Protein AF-A0A941UZ31-F1 (afdb_monomer_lite)

Sequence (128 aa):
MNTLFKLFCAAGLSIISVAALADNCDNARNTFDEFYCKDKLYIQADKDLNKAYGDLMKALPSASKKTLKSVQLEWMRGRDSQCIEERDDEIVLFVNCRLRKTVEQTNFLQDRLRECKSTGCQPSRLTD

pLDDT: mean 88.44, std 16.69, range [44.0, 98.88]

Secondary structure (DSSP, 8-state):
--SSSSSSSS--------------TTS--SHHHHHHHHHHHHHHHHHHHHHHHHHHHHHS-HHHHHHHHHHHHHHHHHHHHHHEEEETTEEEE-HHHHHHHHHHHHHHHHHHHHHHHHH---GGGGG-

Structure (mmCIF, N/CA/C/O backbone):
data_AF-A0A941UZ31-F1
#
_entry.id   AF-A0A941UZ31-F1
#
loop_
_atom_site.group_PDB
_atom_site.id
_atom_site.type_symbol
_atom_site.label_atom_id
_atom_site.label_alt_id
_atom_site.label_comp_id
_atom_site.label_asym_id
_atom_site.label_entity_id
_atom_site.label_seq_id
_atom_site.pdbx_PDB_ins_code
_atom_site.Cartn_x
_atom_site.Cartn_y
_atom_site.Cartn_z
_atom_site.occupancy
_atom_site.B_iso_or_equiv
_atom_site.auth_seq_id
_atom_site.auth_comp_id
_atom_site.auth_asym_id
_atom_site.auth_atom_id
_atom_site.pdbx_PDB_model_num
ATOM 1 N N . MET A 1 1 ? -48.303 -30.574 -33.453 1.00 55.47 1 MET A N 1
ATOM 2 C CA . MET A 1 1 ? -47.005 -31.251 -33.678 1.00 55.47 1 MET A CA 1
ATOM 3 C C . MET A 1 1 ? -46.305 -30.506 -34.814 1.00 55.47 1 MET A C 1
ATOM 5 O O . MET A 1 1 ? -46.968 -30.273 -35.810 1.00 55.47 1 MET A O 1
ATOM 9 N N . ASN A 1 2 ? -45.050 -30.067 -34.636 1.00 49.94 2 ASN A N 1
ATOM 10 C CA . ASN A 1 2 ? -44.207 -29.295 -35.588 1.00 49.94 2 ASN A CA 1
ATOM 11 C C . ASN A 1 2 ? -44.134 -27.753 -35.530 1.00 49.94 2 ASN A C 1
ATOM 13 O O . ASN A 1 2 ? -43.689 -27.142 -36.499 1.00 49.94 2 ASN A O 1
ATOM 17 N N . THR A 1 3 ? -44.406 -27.107 -34.395 1.00 49.09 3 THR A N 1
ATOM 18 C CA . THR A 1 3 ? -43.957 -25.703 -34.197 1.00 49.09 3 THR A CA 1
ATOM 19 C C . THR A 1 3 ? -43.200 -25.438 -32.896 1.00 49.09 3 THR A C 1
ATOM 21 O O . THR A 1 3 ? -42.578 -24.391 -32.782 1.00 49.09 3 THR A O 1
ATOM 24 N N . LEU A 1 4 ? -43.128 -26.399 -31.965 1.00 48.59 4 LEU A N 1
ATOM 25 C CA . LEU A 1 4 ? -42.307 -26.269 -30.747 1.00 48.59 4 LEU A CA 1
ATOM 26 C C . LEU A 1 4 ? -40.847 -26.735 -30.906 1.00 48.59 4 LEU A C 1
ATOM 28 O O . LEU A 1 4 ? -40.030 -26.462 -30.038 1.00 48.59 4 LEU A O 1
ATOM 32 N N . PHE A 1 5 ? -40.492 -27.401 -32.010 1.00 49.28 5 PHE A N 1
ATOM 33 C CA . PHE A 1 5 ? -39.145 -27.966 -32.209 1.00 49.28 5 PHE A CA 1
ATOM 34 C C . PHE A 1 5 ? -38.192 -27.061 -33.011 1.00 49.28 5 PHE A C 1
ATOM 36 O O . PHE A 1 5 ? -37.032 -27.402 -33.205 1.00 49.28 5 PHE A O 1
ATOM 43 N N . LYS A 1 6 ? -38.665 -25.905 -33.501 1.00 46.66 6 LYS A N 1
ATOM 44 C CA . LYS A 1 6 ? -37.864 -24.982 -34.335 1.00 46.66 6 LYS A CA 1
ATOM 45 C C . LYS A 1 6 ? -37.350 -23.744 -33.596 1.00 46.66 6 LYS A C 1
ATOM 47 O O . LYS A 1 6 ? -36.594 -22.973 -34.172 1.00 46.66 6 LYS A O 1
ATOM 52 N N . LEU A 1 7 ? -37.701 -23.579 -32.321 1.00 44.00 7 LEU A N 1
ATOM 53 C CA . LEU A 1 7 ? -37.211 -22.493 -31.462 1.00 44.00 7 LEU A CA 1
ATOM 54 C C . LEU A 1 7 ? -36.147 -22.956 -30.451 1.00 44.00 7 LEU A C 1
ATOM 56 O O . LEU A 1 7 ? -35.917 -22.299 -29.445 1.00 44.00 7 LEU A O 1
ATOM 60 N N . PHE A 1 8 ? -35.475 -24.074 -30.735 1.00 49.34 8 PHE A N 1
ATOM 61 C CA . PHE A 1 8 ? -34.397 -24.628 -29.905 1.00 49.34 8 PHE A CA 1
ATOM 62 C C . PHE A 1 8 ? -33.046 -24.729 -30.641 1.00 49.34 8 PHE A C 1
ATOM 64 O O . PHE A 1 8 ? -32.163 -25.462 -30.213 1.00 49.34 8 PHE A O 1
ATOM 71 N N . CYS A 1 9 ? -32.858 -23.981 -31.737 1.00 49.78 9 CYS A N 1
ATOM 72 C CA . CYS A 1 9 ? -31.593 -23.958 -32.496 1.00 49.78 9 CYS A CA 1
ATOM 73 C C . CYS A 1 9 ? -30.931 -22.574 -32.612 1.00 49.78 9 CYS A C 1
ATOM 75 O O . CYS A 1 9 ? -29.922 -22.453 -33.294 1.00 49.78 9 CYS A O 1
ATOM 77 N N . ALA A 1 10 ? -31.444 -21.539 -31.940 1.00 49.44 10 ALA A N 1
ATOM 78 C CA . ALA A 1 10 ? -30.828 -20.204 -31.932 1.00 49.44 10 ALA A CA 1
ATOM 79 C C . ALA A 1 10 ? -30.141 -19.860 -30.594 1.00 49.44 10 ALA A C 1
ATOM 81 O O . ALA A 1 10 ? -29.916 -18.695 -30.287 1.00 49.44 10 ALA A O 1
ATOM 82 N N . ALA A 1 11 ? -29.822 -20.872 -29.783 1.00 56.16 11 ALA A N 1
ATOM 83 C CA . ALA A 1 11 ? -29.079 -20.735 -28.534 1.00 56.16 11 ALA A CA 1
ATOM 84 C C . ALA A 1 11 ? -27.762 -21.510 -28.655 1.00 56.16 11 ALA A C 1
ATOM 86 O O . ALA A 1 11 ? -27.627 -22.622 -28.154 1.00 56.16 11 ALA A O 1
ATOM 87 N N . GLY A 1 12 ? -26.800 -20.965 -29.392 1.00 57.19 12 GLY A N 1
ATOM 88 C CA . GLY A 1 12 ? -25.520 -21.632 -29.591 1.00 57.19 12 GLY A CA 1
ATOM 89 C C . GLY A 1 12 ? -24.480 -20.691 -30.169 1.00 57.19 12 GLY A C 1
ATOM 90 O O . GLY A 1 12 ? -24.662 -20.178 -31.263 1.00 57.19 12 GLY A O 1
ATOM 91 N N . LEU A 1 13 ? -23.384 -20.530 -29.427 1.00 59.19 13 LEU A N 1
ATOM 92 C CA . LEU A 1 13 ? -22.153 -19.815 -29.771 1.00 59.19 13 LEU A CA 1
ATOM 93 C C . LEU A 1 13 ? -22.213 -18.283 -29.740 1.00 59.19 13 LEU A C 1
ATOM 95 O O . LEU A 1 13 ? -22.186 -17.611 -30.764 1.00 59.19 13 LEU A O 1
ATOM 99 N N . SER A 1 14 ? -22.118 -17.726 -28.535 1.00 56.09 14 SER A N 1
ATOM 100 C CA . SER A 1 14 ? -21.226 -16.583 -28.278 1.00 56.09 14 SER A CA 1
ATOM 101 C C . SER A 1 14 ? -20.842 -16.556 -26.801 1.00 56.09 14 SER A C 1
ATOM 103 O O . SER A 1 14 ? -21.095 -15.595 -26.086 1.00 56.09 14 SER A O 1
ATOM 105 N N . ILE A 1 15 ? -20.222 -17.638 -26.323 1.00 58.56 15 ILE A N 1
ATOM 106 C CA . ILE A 1 15 ? -19.303 -17.510 -25.193 1.00 58.56 15 ILE A CA 1
ATOM 107 C C . ILE A 1 15 ? -17.969 -17.179 -25.849 1.00 58.56 15 ILE A C 1
ATOM 109 O O . ILE A 1 15 ? -17.188 -18.070 -26.176 1.00 58.56 15 ILE A O 1
ATOM 113 N N . ILE A 1 16 ? -17.740 -15.896 -26.133 1.00 60.78 16 ILE A N 1
ATOM 114 C CA . ILE A 1 16 ? -16.370 -15.424 -26.313 1.00 60.78 16 ILE A CA 1
ATOM 115 C C . ILE A 1 16 ? -15.764 -15.578 -24.927 1.00 60.78 16 ILE A C 1
ATOM 117 O O . ILE A 1 16 ? -15.912 -14.714 -24.064 1.00 60.78 16 ILE A O 1
ATOM 121 N N . SER A 1 17 ? -15.173 -16.744 -24.684 1.00 57.16 17 SER A N 1
ATOM 122 C CA . SER A 1 17 ? -14.264 -16.937 -23.575 1.00 57.16 17 SER A CA 1
ATOM 123 C C . SER A 1 17 ? -13.147 -15.939 -23.807 1.00 57.16 17 SER A C 1
ATOM 125 O O . SER A 1 17 ? -12.211 -16.202 -24.558 1.00 57.16 17 SER A O 1
ATOM 127 N N . VAL A 1 18 ? -13.257 -14.775 -23.169 1.00 57.03 18 VAL A N 1
ATOM 128 C CA . VAL A 1 18 ? -12.114 -13.920 -22.882 1.00 57.03 18 VAL A CA 1
ATOM 129 C C . VAL A 1 18 ? -11.296 -14.698 -21.857 1.00 57.03 18 VAL A C 1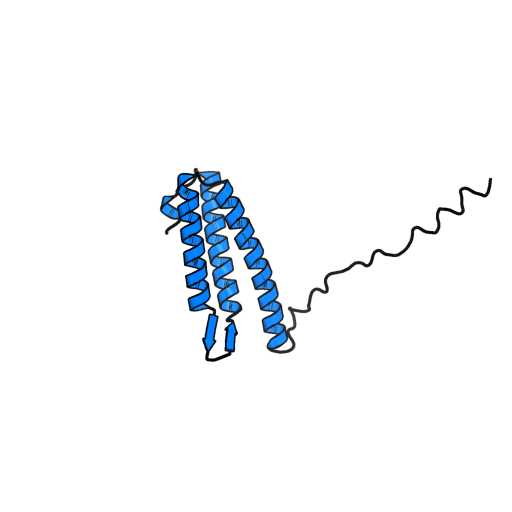
ATOM 131 O O . VAL A 1 18 ? -11.270 -14.381 -20.672 1.00 57.03 18 VAL A O 1
ATOM 134 N N . ALA A 1 19 ? -10.700 -15.809 -22.295 1.00 53.31 19 ALA A N 1
ATOM 135 C CA . ALA A 1 19 ? -9.556 -16.362 -21.620 1.00 53.31 19 ALA A CA 1
ATOM 136 C C . ALA A 1 19 ? -8.573 -15.202 -21.625 1.00 53.31 19 ALA A C 1
ATOM 138 O O . ALA A 1 19 ? -8.099 -14.793 -22.687 1.00 53.31 19 ALA A O 1
ATOM 139 N N . ALA A 1 20 ? -8.399 -14.580 -20.459 1.00 57.16 20 ALA A N 1
ATOM 140 C CA . ALA A 1 20 ? -7.328 -13.636 -20.249 1.00 57.16 20 ALA A CA 1
ATOM 141 C C . ALA A 1 20 ? -6.091 -14.303 -20.845 1.00 57.16 20 ALA A C 1
ATOM 143 O O . ALA A 1 20 ? -5.755 -15.416 -20.434 1.00 57.16 20 ALA A O 1
ATOM 144 N N . LEU A 1 21 ? -5.493 -13.693 -21.874 1.00 54.66 21 LEU A N 1
ATOM 145 C CA . LEU A 1 21 ? -4.173 -14.113 -22.301 1.00 54.66 21 LEU A CA 1
ATOM 146 C C . LEU A 1 21 ? -3.316 -13.957 -21.050 1.00 54.66 21 LEU A C 1
ATOM 148 O O . LEU A 1 21 ? -3.019 -12.840 -20.629 1.00 54.66 21 LEU A O 1
ATOM 152 N N . ALA A 1 22 ? -3.027 -15.073 -20.386 1.00 57.41 22 ALA A N 1
ATOM 153 C CA . ALA A 1 22 ? -1.939 -15.109 -19.444 1.00 57.41 22 ALA A CA 1
ATOM 154 C C . ALA A 1 22 ? -0.719 -14.816 -20.309 1.00 57.41 22 ALA A C 1
ATOM 156 O O . ALA A 1 22 ? -0.348 -15.639 -21.150 1.00 57.41 22 ALA A O 1
ATOM 157 N N . ASP A 1 23 ? -0.181 -13.602 -20.204 1.00 67.44 23 ASP A N 1
ATOM 158 C CA . ASP A 1 23 ? 1.062 -13.298 -20.894 1.00 67.44 23 ASP A CA 1
ATOM 159 C C . ASP A 1 23 ? 2.095 -14.319 -20.439 1.00 67.44 23 ASP A C 1
ATOM 161 O O . ASP A 1 23 ? 2.107 -14.728 -19.273 1.00 67.44 23 ASP A O 1
ATOM 165 N N . ASN A 1 24 ? 2.957 -14.744 -21.358 1.00 74.25 24 ASN A N 1
ATOM 166 C CA . ASN A 1 24 ? 4.042 -15.662 -21.044 1.00 74.25 24 ASN A CA 1
ATOM 167 C C . ASN A 1 24 ? 5.146 -14.925 -20.262 1.00 74.25 24 ASN A C 1
ATOM 169 O O . ASN A 1 24 ? 6.280 -14.811 -20.719 1.00 74.25 24 ASN A O 1
ATOM 173 N N . CYS A 1 25 ? 4.802 -14.406 -19.083 1.00 86.69 25 CYS A N 1
ATOM 174 C CA . CYS A 1 25 ? 5.710 -13.731 -18.161 1.00 86.69 25 CYS A CA 1
ATOM 175 C C . CYS A 1 25 ? 6.771 -14.665 -17.576 1.00 86.69 25 CYS A C 1
ATOM 177 O O . CYS A 1 25 ? 7.718 -14.195 -16.955 1.00 86.69 25 CYS A O 1
ATOM 179 N N . ASP A 1 26 ? 6.624 -15.969 -17.804 1.00 85.56 26 ASP A N 1
ATOM 180 C CA . ASP A 1 26 ? 7.632 -16.982 -17.510 1.00 85.56 26 ASP A CA 1
ATOM 181 C C . ASP A 1 26 ? 8.824 -16.904 -18.487 1.00 85.56 26 ASP A C 1
ATOM 183 O O . ASP A 1 26 ? 9.934 -17.302 -18.155 1.00 85.56 26 ASP A O 1
ATOM 187 N N . ASN A 1 27 ? 8.623 -16.339 -19.687 1.00 85.50 27 ASN A N 1
ATOM 188 C CA . ASN A 1 27 ? 9.650 -16.216 -20.725 1.00 85.50 27 ASN A CA 1
ATOM 189 C C . ASN A 1 27 ? 9.638 -14.813 -21.360 1.00 85.50 27 ASN A C 1
ATOM 191 O O . ASN A 1 27 ? 9.274 -14.647 -22.529 1.00 85.50 27 ASN A O 1
ATOM 195 N N . ALA A 1 28 ? 10.038 -13.794 -20.594 1.00 87.12 28 ALA A N 1
ATOM 196 C CA . ALA A 1 28 ? 10.193 -12.433 -21.113 1.00 87.12 28 ALA A CA 1
ATOM 197 C C . ALA A 1 28 ? 11.237 -12.392 -22.247 1.00 87.12 28 ALA A C 1
ATOM 199 O O . ALA A 1 28 ? 12.353 -12.888 -22.093 1.00 87.12 28 ALA A O 1
ATOM 200 N N . ARG A 1 29 ? 10.891 -11.801 -23.399 1.00 89.12 29 ARG A N 1
ATOM 201 C CA . ARG A 1 29 ? 11.758 -11.818 -24.596 1.00 89.12 29 ARG A CA 1
ATOM 202 C C . ARG A 1 29 ? 12.737 -10.649 -24.634 1.00 89.12 29 ARG A C 1
ATOM 204 O O . ARG A 1 29 ? 13.708 -10.684 -25.385 1.00 89.12 29 ARG A O 1
ATOM 211 N N . ASN A 1 30 ? 12.447 -9.592 -23.883 1.00 90.56 30 ASN A N 1
ATOM 212 C CA . ASN A 1 30 ? 13.226 -8.362 -23.805 1.00 90.56 30 ASN A CA 1
ATOM 213 C C . ASN A 1 30 ? 12.894 -7.607 -22.500 1.00 90.56 30 ASN A C 1
ATOM 215 O O . ASN A 1 30 ? 12.055 -8.036 -21.705 1.00 90.56 30 ASN A O 1
ATOM 219 N N . THR A 1 31 ? 13.541 -6.460 -22.300 1.00 89.75 31 THR A N 1
ATOM 220 C CA . THR A 1 31 ? 13.359 -5.608 -21.116 1.00 89.75 31 THR A CA 1
ATOM 221 C C . THR A 1 31 ? 11.962 -4.992 -21.009 1.00 89.75 31 THR A C 1
ATOM 223 O O . THR A 1 31 ? 11.491 -4.751 -19.899 1.00 89.75 31 THR A O 1
ATOM 226 N N . PHE A 1 32 ? 11.277 -4.757 -22.132 1.00 91.38 32 PHE A N 1
ATOM 227 C CA . PHE A 1 32 ? 9.905 -4.251 -22.133 1.00 91.38 32 PHE A CA 1
ATOM 228 C C . PHE A 1 32 ? 8.920 -5.310 -21.625 1.00 91.38 32 PHE A C 1
ATOM 230 O O . PHE A 1 32 ? 8.111 -5.007 -20.752 1.00 91.38 32 PHE A O 1
ATOM 237 N N . ASP A 1 33 ? 9.028 -6.553 -22.101 1.00 91.69 33 ASP A N 1
ATOM 238 C CA . ASP A 1 33 ? 8.207 -7.674 -21.628 1.00 91.69 33 ASP A CA 1
ATOM 239 C C . ASP A 1 33 ? 8.422 -7.906 -20.125 1.00 91.69 33 ASP A C 1
ATOM 241 O O . ASP A 1 33 ? 7.465 -8.088 -19.371 1.00 91.69 33 ASP A O 1
ATOM 245 N N . GLU A 1 34 ? 9.676 -7.839 -19.666 1.00 90.62 34 GLU A N 1
ATOM 246 C CA . GLU A 1 34 ? 10.011 -7.958 -18.246 1.00 90.62 34 GLU A CA 1
ATOM 247 C C . GLU A 1 34 ? 9.353 -6.846 -17.414 1.00 90.62 34 GLU A C 1
ATOM 249 O O . GLU A 1 34 ? 8.732 -7.123 -16.382 1.00 90.62 34 GLU A O 1
ATOM 254 N N . PHE A 1 35 ? 9.457 -5.590 -17.864 1.00 92.62 35 PHE A N 1
ATOM 255 C CA . PHE A 1 35 ? 8.807 -4.455 -17.211 1.00 92.62 35 PHE A CA 1
ATOM 256 C C . PHE A 1 35 ? 7.284 -4.626 -17.172 1.00 92.62 35 PHE A C 1
ATOM 258 O O . PHE A 1 35 ? 6.685 -4.497 -16.106 1.00 92.62 35 PHE A O 1
ATOM 265 N N . TYR A 1 36 ? 6.667 -4.968 -18.304 1.00 92.19 36 TYR A N 1
ATOM 266 C CA . TYR A 1 36 ? 5.224 -5.157 -18.437 1.00 92.19 36 TYR A CA 1
ATOM 267 C C . TYR A 1 36 ? 4.694 -6.229 -17.477 1.00 92.19 36 TYR A C 1
ATOM 269 O O . TYR A 1 36 ? 3.720 -6.011 -16.754 1.00 92.19 36 TYR A O 1
ATOM 277 N N . CYS A 1 37 ? 5.378 -7.370 -17.407 1.00 93.38 37 CYS A N 1
ATOM 278 C CA . CYS A 1 37 ? 5.029 -8.457 -16.500 1.00 93.38 37 CYS A CA 1
ATOM 279 C C . CYS A 1 37 ? 5.161 -8.063 -15.024 1.00 93.38 37 CYS A C 1
ATOM 281 O O . CYS A 1 37 ? 4.284 -8.371 -14.211 1.00 93.38 37 CYS A O 1
ATOM 283 N N . LYS A 1 38 ? 6.222 -7.334 -14.667 1.00 93.88 38 LYS A N 1
ATOM 284 C CA . LYS A 1 38 ? 6.405 -6.820 -13.304 1.00 93.88 38 LYS A CA 1
ATOM 285 C C . LYS A 1 38 ? 5.363 -5.772 -12.936 1.00 93.88 38 LYS A C 1
ATOM 287 O O . LYS A 1 38 ? 4.899 -5.764 -11.797 1.00 93.88 38 LYS A O 1
ATOM 292 N N . ASP A 1 39 ? 4.968 -4.920 -13.877 1.00 95.00 39 ASP A N 1
ATOM 293 C CA . ASP A 1 39 ? 3.943 -3.906 -13.639 1.00 95.00 39 ASP A CA 1
ATOM 294 C C . ASP A 1 39 ? 2.567 -4.547 -13.418 1.00 95.00 39 ASP A C 1
ATOM 296 O O . ASP A 1 39 ? 1.860 -4.176 -12.484 1.00 95.00 39 ASP A O 1
ATOM 300 N N . LYS A 1 40 ? 2.228 -5.618 -14.152 1.00 94.50 40 LYS A N 1
ATOM 301 C CA . LYS A 1 40 ? 1.027 -6.423 -13.861 1.00 94.50 40 LYS A CA 1
ATOM 302 C C . LYS A 1 40 ? 1.029 -7.008 -12.455 1.00 94.50 40 LYS A C 1
ATOM 304 O O . LYS A 1 40 ? 0.008 -6.950 -11.765 1.00 94.50 40 LYS A O 1
ATOM 309 N N . LEU A 1 41 ? 2.163 -7.556 -12.022 1.00 95.50 41 LEU A N 1
ATOM 310 C CA . LEU A 1 41 ? 2.297 -8.082 -10.667 1.00 95.50 41 LEU A CA 1
ATOM 311 C C . LEU A 1 41 ? 2.159 -6.967 -9.619 1.00 95.50 41 LEU A C 1
ATOM 313 O O . LEU A 1 41 ? 1.467 -7.149 -8.620 1.00 95.50 41 LEU A O 1
ATOM 317 N N . TYR A 1 42 ? 2.746 -5.795 -9.870 1.00 97.50 42 TYR A N 1
ATOM 318 C CA . TYR A 1 42 ? 2.569 -4.609 -9.032 1.00 97.50 42 TYR A CA 1
ATOM 319 C C . TYR A 1 42 ? 1.100 -4.167 -8.947 1.00 97.50 42 TYR A C 1
ATOM 321 O O . TYR A 1 42 ? 0.610 -3.934 -7.844 1.00 97.50 42 TYR A O 1
ATOM 329 N N . ILE A 1 43 ? 0.370 -4.120 -10.065 1.00 97.38 43 I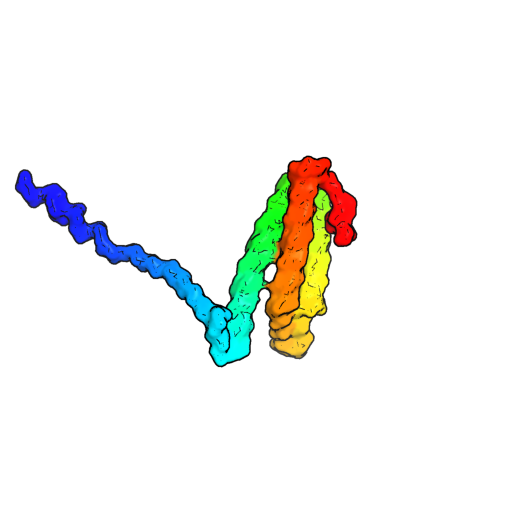LE A N 1
ATOM 330 C CA . ILE A 1 43 ? -1.063 -3.781 -10.089 1.00 97.38 43 ILE A CA 1
ATOM 331 C C . ILE A 1 43 ? -1.872 -4.758 -9.229 1.00 97.38 43 ILE A C 1
ATOM 333 O O . ILE A 1 43 ? -2.800 -4.350 -8.529 1.00 97.38 43 ILE A O 1
ATOM 337 N N . GLN A 1 44 ? -1.543 -6.052 -9.265 1.00 97.94 44 GLN A N 1
ATOM 338 C CA . GLN A 1 44 ? -2.204 -7.026 -8.400 1.00 97.94 44 GLN A CA 1
ATOM 339 C C . GLN A 1 44 ? -1.847 -6.809 -6.923 1.00 97.94 44 GLN A C 1
ATOM 341 O O . GLN A 1 44 ? -2.748 -6.788 -6.086 1.00 97.94 44 GLN A O 1
ATOM 346 N N . ALA A 1 45 ? -0.576 -6.555 -6.605 1.00 98.56 45 ALA A N 1
ATOM 347 C CA . ALA A 1 45 ? -0.152 -6.239 -5.243 1.00 98.56 45 ALA A CA 1
ATOM 348 C C . ALA A 1 45 ? -0.832 -4.968 -4.696 1.00 98.56 45 ALA A C 1
ATOM 350 O O . ALA A 1 45 ? -1.201 -4.924 -3.525 1.00 98.56 45 ALA A O 1
ATOM 351 N N . ASP A 1 46 ? -1.057 -3.949 -5.530 1.00 98.62 46 ASP A N 1
ATOM 352 C CA . ASP A 1 46 ? -1.760 -2.723 -5.132 1.00 98.62 46 ASP A CA 1
ATOM 353 C C . ASP A 1 46 ? -3.249 -2.977 -4.833 1.00 98.62 46 ASP A C 1
ATOM 355 O O . ASP A 1 46 ? -3.811 -2.427 -3.881 1.00 98.62 46 ASP A O 1
ATOM 359 N N . LYS A 1 47 ? -3.901 -3.884 -5.573 1.00 98.81 47 LYS A N 1
ATOM 360 C CA . LYS A 1 47 ? -5.259 -4.343 -5.230 1.00 98.81 47 LYS A CA 1
ATOM 361 C C . LYS A 1 47 ? -5.287 -5.040 -3.871 1.00 98.81 47 LYS A C 1
ATOM 363 O O . LYS A 1 47 ? -6.182 -4.768 -3.066 1.00 98.81 47 LYS A O 1
ATOM 368 N N . ASP A 1 48 ? -4.316 -5.909 -3.609 1.00 98.81 48 ASP A N 1
ATOM 369 C CA . ASP A 1 48 ? -4.217 -6.649 -2.349 1.00 98.81 48 ASP A CA 1
ATOM 370 C C . ASP A 1 48 ? -3.963 -5.700 -1.166 1.00 98.81 48 ASP A C 1
ATOM 372 O O . ASP A 1 48 ? -4.620 -5.816 -0.124 1.00 98.81 48 ASP A O 1
ATOM 376 N N . LEU A 1 49 ? -3.098 -4.699 -1.360 1.00 98.88 49 LEU A N 1
ATOM 377 C CA . LEU A 1 49 ? -2.853 -3.611 -0.415 1.00 98.88 49 LEU A CA 1
ATOM 378 C C . LEU A 1 49 ? -4.147 -2.865 -0.069 1.00 98.88 49 LEU A C 1
ATOM 380 O O . LEU A 1 49 ? -4.505 -2.740 1.104 1.00 98.88 49 LEU A O 1
ATOM 384 N N . ASN A 1 50 ? -4.865 -2.379 -1.084 1.00 98.81 50 ASN A N 1
ATOM 385 C CA . ASN A 1 50 ? -6.095 -1.609 -0.898 1.00 98.81 50 ASN A CA 1
ATOM 386 C C . ASN A 1 50 ? -7.182 -2.433 -0.198 1.00 98.81 50 ASN A C 1
ATOM 388 O O . ASN A 1 50 ? -7.914 -1.920 0.657 1.00 98.81 50 ASN A O 1
ATOM 392 N N . LYS A 1 51 ? -7.259 -3.733 -0.505 1.00 98.88 51 LYS A N 1
ATOM 393 C CA . LYS A 1 51 ? -8.141 -4.659 0.202 1.00 98.88 51 LYS A CA 1
ATOM 394 C C . LYS A 1 51 ? -7.759 -4.769 1.681 1.00 98.88 51 LYS A C 1
ATOM 396 O O . LYS A 1 51 ? -8.630 -4.618 2.540 1.00 98.88 51 LYS A O 1
ATOM 401 N N . ALA A 1 52 ? -6.482 -5.002 1.988 1.00 98.88 52 ALA A N 1
ATOM 402 C CA . ALA A 1 52 ? -5.997 -5.107 3.364 1.00 98.88 52 ALA A CA 1
ATOM 403 C C . ALA A 1 52 ? -6.238 -3.809 4.156 1.00 98.88 52 ALA A C 1
ATOM 405 O O . ALA A 1 52 ? -6.711 -3.860 5.294 1.00 98.88 52 ALA A O 1
ATOM 406 N N . TYR A 1 53 ? -6.004 -2.649 3.535 1.00 98.88 53 TYR A N 1
ATOM 407 C CA . TYR A 1 53 ? -6.302 -1.338 4.114 1.00 98.88 53 TYR A CA 1
ATOM 408 C C . TYR A 1 53 ? -7.788 -1.197 4.455 1.00 98.88 53 TYR A C 1
ATOM 410 O O . TYR A 1 53 ? -8.134 -0.831 5.580 1.00 98.88 53 TYR A O 1
ATOM 418 N N . GLY A 1 54 ? -8.674 -1.523 3.510 1.00 98.81 54 GLY A N 1
ATOM 419 C CA . GLY A 1 54 ? -10.119 -1.454 3.715 1.00 98.81 54 GLY A CA 1
ATOM 420 C C . GLY A 1 54 ? -10.604 -2.377 4.834 1.00 98.81 54 GLY A C 1
ATOM 421 O O . GLY A 1 54 ? -11.450 -1.983 5.639 1.00 98.81 54 GLY A O 1
ATOM 422 N N . ASP A 1 55 ? -10.052 -3.586 4.920 1.00 98.81 55 ASP A N 1
ATOM 423 C CA . ASP A 1 55 ? -10.396 -4.545 5.969 1.00 98.81 55 ASP A CA 1
ATOM 424 C C . ASP A 1 55 ? -9.912 -4.077 7.352 1.00 98.81 55 ASP A C 1
ATOM 426 O O . ASP A 1 55 ? -10.672 -4.138 8.323 1.00 98.81 55 ASP A O 1
ATOM 430 N N . LEU A 1 56 ? -8.699 -3.522 7.449 1.00 98.75 56 LEU A N 1
ATOM 431 C CA . LEU A 1 56 ? -8.190 -2.942 8.694 1.00 98.75 56 LEU A CA 1
ATOM 432 C C . LEU A 1 56 ? -8.977 -1.691 9.114 1.00 98.75 56 LEU A C 1
ATOM 434 O O . LEU A 1 56 ? -9.347 -1.558 10.279 1.00 98.75 56 LEU A O 1
ATOM 438 N N . MET A 1 57 ? -9.326 -0.809 8.174 1.00 98.50 57 MET A N 1
ATOM 439 C CA . MET A 1 57 ? -10.168 0.368 8.433 1.00 98.50 57 MET A CA 1
ATOM 440 C C . MET A 1 57 ? -11.550 0.009 8.990 1.00 98.50 57 MET A C 1
ATOM 442 O O . MET A 1 57 ? -12.133 0.788 9.752 1.00 98.50 57 MET A O 1
ATOM 446 N N . LYS A 1 58 ? -12.102 -1.150 8.614 1.00 98.31 58 LYS A N 1
ATOM 447 C CA . LYS A 1 58 ? -13.364 -1.660 9.170 1.00 98.31 58 LYS A CA 1
ATOM 448 C C . LYS A 1 58 ? -13.181 -2.204 10.587 1.00 98.31 58 LYS A C 1
ATOM 450 O O . LYS A 1 58 ? -14.055 -1.972 11.414 1.00 98.31 58 LYS A O 1
ATOM 455 N N . ALA A 1 59 ? -12.066 -2.883 10.857 1.00 97.88 59 ALA A N 1
ATOM 456 C CA . ALA A 1 59 ? -11.774 -3.483 12.158 1.00 97.88 59 ALA A CA 1
ATOM 457 C C . ALA A 1 59 ? -11.362 -2.459 13.233 1.00 97.88 59 ALA A C 1
ATOM 459 O O . ALA A 1 59 ? -11.666 -2.648 14.408 1.00 97.88 59 ALA A O 1
ATOM 460 N N . LEU A 1 60 ? -10.677 -1.378 12.847 1.00 98.12 60 LEU A N 1
ATOM 461 C CA . LEU A 1 60 ? -10.153 -0.394 13.793 1.00 98.12 60 LEU A CA 1
ATOM 462 C C . LEU A 1 60 ? -11.254 0.408 14.516 1.00 98.12 60 LEU A C 1
ATOM 464 O O . LEU A 1 60 ? -12.239 0.818 13.887 1.00 98.12 60 LEU A O 1
ATOM 468 N N . PRO A 1 61 ? -11.036 0.770 15.796 1.00 95.50 61 PRO A N 1
ATOM 469 C CA . PRO A 1 61 ? -11.839 1.776 16.484 1.00 95.50 61 PRO A CA 1
ATOM 470 C C . PRO A 1 61 ? -11.807 3.124 15.751 1.00 95.50 61 PRO A C 1
ATOM 472 O O . PRO A 1 61 ? -10.784 3.509 15.179 1.00 95.50 61 PRO A O 1
ATOM 475 N N . SER A 1 62 ? -12.903 3.888 15.812 1.00 93.81 62 SER A N 1
ATOM 476 C CA . SER A 1 62 ? -13.048 5.166 15.090 1.00 93.81 62 SER A CA 1
ATOM 477 C C . SER A 1 62 ? -11.909 6.158 15.349 1.00 93.81 62 SER A C 1
ATOM 479 O O . SER A 1 62 ? -11.451 6.809 14.411 1.00 93.81 62 SER A O 1
ATOM 481 N N . ALA A 1 63 ? -11.405 6.230 16.586 1.00 91.69 63 ALA A N 1
ATOM 482 C CA . ALA A 1 63 ? -10.303 7.119 16.958 1.00 91.69 63 ALA A CA 1
ATOM 483 C C . ALA A 1 63 ? -8.991 6.813 16.203 1.00 91.69 63 ALA A C 1
ATOM 485 O O . ALA A 1 63 ? -8.210 7.720 15.930 1.00 91.69 63 ALA A O 1
ATOM 486 N N . SER A 1 64 ? -8.763 5.555 15.813 1.00 96.31 64 SER A N 1
ATOM 487 C CA . SER A 1 64 ? -7.506 5.087 15.210 1.00 96.31 64 SER A CA 1
ATOM 488 C C . SER A 1 64 ? -7.512 5.112 13.679 1.00 96.31 64 SER A C 1
ATOM 490 O O . SER A 1 64 ? -6.455 5.039 13.053 1.00 96.31 64 SER A O 1
ATOM 492 N N . LYS A 1 65 ? -8.683 5.264 13.047 1.00 98.19 65 LYS A N 1
ATOM 493 C CA . LYS A 1 65 ? -8.812 5.309 11.577 1.00 98.19 65 LYS A CA 1
ATOM 494 C C . LYS A 1 65 ? -8.077 6.502 10.965 1.00 98.19 65 LYS A C 1
ATOM 496 O O . LYS A 1 65 ? -7.478 6.380 9.897 1.00 98.19 65 LYS A O 1
ATOM 501 N N . LYS A 1 66 ? -8.083 7.651 11.654 1.00 97.69 66 LYS A N 1
ATOM 502 C CA . LYS A 1 66 ? -7.333 8.844 11.228 1.00 97.69 66 LYS A CA 1
ATOM 503 C C . LYS A 1 66 ? -5.824 8.583 11.243 1.00 97.69 66 LYS A C 1
ATOM 505 O O . LYS A 1 66 ? -5.145 8.969 10.296 1.00 97.69 66 LYS A O 1
ATOM 510 N N . THR A 1 67 ? -5.328 7.884 12.266 1.00 97.88 67 THR A N 1
ATOM 511 C CA . THR A 1 67 ? -3.920 7.478 12.367 1.00 97.88 67 THR A CA 1
ATOM 512 C C . THR A 1 67 ? -3.535 6.558 11.216 1.00 97.88 67 THR A C 1
ATOM 514 O O . THR A 1 67 ? -2.596 6.875 10.495 1.00 97.88 67 THR A O 1
ATOM 517 N N . LEU A 1 68 ? -4.307 5.493 10.958 1.00 98.56 68 LEU A N 1
ATOM 518 C CA . LEU A 1 68 ? -4.018 4.584 9.844 1.00 98.56 68 LEU A CA 1
ATOM 519 C C . LEU A 1 68 ? -4.005 5.317 8.494 1.00 98.56 68 LEU A C 1
ATOM 521 O O . LEU A 1 68 ? -3.118 5.085 7.677 1.00 98.56 68 LEU A O 1
ATOM 525 N N . LYS A 1 69 ? -4.955 6.231 8.258 1.00 98.50 69 LYS A N 1
ATOM 526 C CA . LYS A 1 69 ? -4.957 7.057 7.042 1.00 98.50 69 LYS A CA 1
ATOM 527 C C . LYS A 1 69 ? -3.679 7.893 6.920 1.00 98.50 69 LYS A C 1
ATOM 529 O O . LYS A 1 69 ? -3.106 7.950 5.839 1.00 98.50 69 LYS A O 1
ATOM 534 N N . SER A 1 70 ? -3.235 8.527 8.005 1.00 98.19 70 SER A N 1
ATOM 535 C CA . SER A 1 70 ? -1.996 9.313 8.009 1.00 98.19 70 SER A CA 1
ATOM 536 C C . SER A 1 70 ? -0.774 8.448 7.700 1.00 98.19 70 SER A C 1
ATOM 538 O O . SER A 1 70 ? 0.047 8.836 6.877 1.00 98.19 70 SER 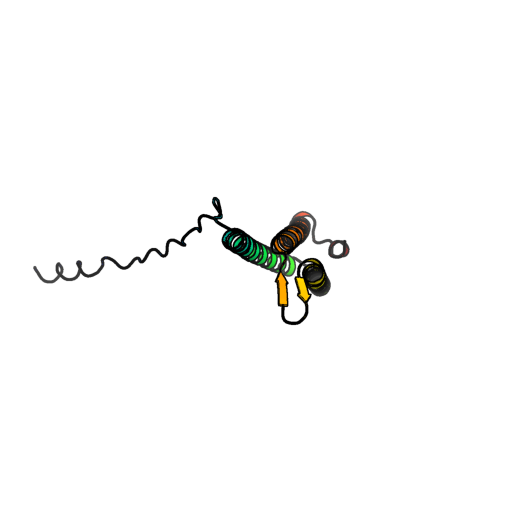A O 1
ATOM 540 N N . VAL A 1 71 ? -0.696 7.262 8.309 1.00 98.00 71 VAL A N 1
ATOM 541 C CA . VAL A 1 71 ? 0.380 6.286 8.082 1.00 98.00 71 VAL A CA 1
ATOM 542 C C . VAL A 1 71 ? 0.418 5.844 6.621 1.00 98.00 71 VAL A C 1
ATOM 544 O O . VAL A 1 71 ? 1.485 5.827 6.023 1.00 98.00 71 VAL A O 1
ATOM 547 N N . GLN A 1 72 ? -0.734 5.540 6.009 1.00 98.62 72 GLN A N 1
ATOM 548 C CA . GLN A 1 72 ? -0.771 5.155 4.593 1.00 98.62 72 GLN A CA 1
ATOM 549 C C . GLN A 1 72 ? -0.354 6.287 3.655 1.00 98.62 72 GLN A C 1
ATOM 551 O O . GLN A 1 72 ? 0.386 6.042 2.710 1.00 98.62 72 GLN A O 1
ATOM 556 N N . LEU A 1 73 ? -0.792 7.524 3.913 1.00 98.69 73 LEU A N 1
ATOM 557 C CA . LEU A 1 73 ? -0.371 8.672 3.104 1.00 98.69 73 LEU A CA 1
ATOM 558 C C . LEU A 1 73 ? 1.139 8.899 3.191 1.00 98.69 73 LEU A C 1
ATOM 560 O O . LEU A 1 73 ? 1.769 9.203 2.183 1.00 98.69 73 LEU A O 1
ATOM 564 N N . GLU A 1 74 ? 1.715 8.735 4.379 1.00 98.50 74 GLU A N 1
ATOM 565 C CA . GLU A 1 74 ? 3.158 8.863 4.563 1.00 98.50 74 GLU A CA 1
ATOM 566 C C . GLU A 1 74 ? 3.925 7.729 3.885 1.00 98.50 74 GLU A C 1
ATOM 568 O O . GLU A 1 74 ? 4.900 7.977 3.178 1.00 98.50 74 GLU A O 1
ATOM 573 N N . TRP A 1 75 ? 3.429 6.496 3.997 1.00 98.62 75 TRP A N 1
ATOM 574 C CA . TRP A 1 75 ? 3.975 5.369 3.253 1.00 98.62 75 TRP A CA 1
ATOM 575 C C . TRP A 1 75 ? 3.951 5.612 1.735 1.00 98.62 75 TRP A C 1
ATOM 577 O O . TRP A 1 75 ? 4.957 5.358 1.078 1.00 98.62 75 TRP A O 1
ATOM 587 N N . MET A 1 76 ? 2.853 6.140 1.173 1.00 98.69 76 MET A N 1
ATOM 588 C CA . MET A 1 76 ? 2.765 6.448 -0.263 1.00 98.69 76 MET A CA 1
ATOM 589 C C . MET A 1 76 ? 3.845 7.448 -0.684 1.00 98.69 76 MET A C 1
ATOM 591 O O . MET A 1 76 ? 4.561 7.190 -1.647 1.00 98.69 76 MET A O 1
ATOM 595 N N . ARG A 1 77 ? 4.026 8.540 0.075 1.00 98.56 77 ARG A N 1
ATOM 596 C CA . ARG A 1 77 ? 5.097 9.519 -0.186 1.00 98.56 77 ARG A CA 1
ATOM 597 C C . AR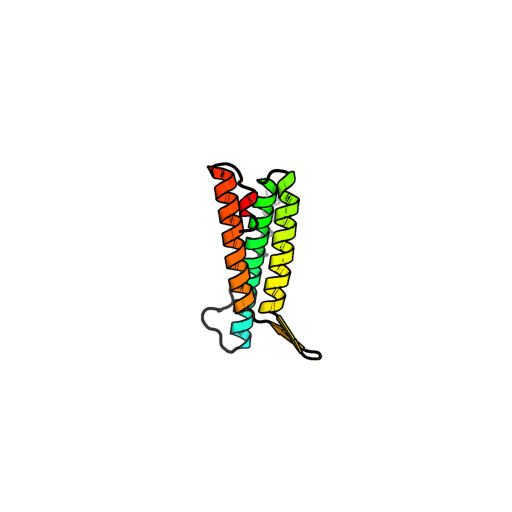G A 1 77 ? 6.479 8.883 -0.111 1.00 98.56 77 ARG A C 1
ATOM 599 O O . ARG A 1 77 ? 7.310 9.138 -0.974 1.00 98.56 77 ARG A O 1
ATOM 606 N N . GLY A 1 78 ? 6.716 8.046 0.899 1.00 98.44 78 GLY A N 1
ATOM 607 C CA . GLY A 1 78 ? 7.982 7.338 1.071 1.00 98.44 78 GLY A CA 1
ATOM 608 C C . GLY A 1 78 ? 8.255 6.318 -0.036 1.00 98.44 78 GLY A C 1
ATOM 609 O O . GLY A 1 78 ? 9.397 6.160 -0.456 1.00 98.44 78 GLY A O 1
ATOM 610 N N . ARG A 1 79 ? 7.224 5.628 -0.534 1.00 98.44 79 ARG A N 1
ATOM 611 C CA . ARG A 1 79 ? 7.329 4.743 -1.699 1.00 98.44 79 ARG A CA 1
ATOM 612 C C . ARG A 1 79 ? 7.684 5.548 -2.942 1.00 98.44 79 ARG A C 1
ATOM 614 O O . ARG A 1 79 ? 8.599 5.160 -3.658 1.00 98.44 79 ARG A O 1
ATOM 621 N N . ASP A 1 80 ? 6.965 6.635 -3.194 1.00 98.19 80 ASP A N 1
ATOM 622 C CA . ASP A 1 80 ? 7.129 7.420 -4.415 1.00 98.19 80 ASP A CA 1
ATOM 623 C C . ASP A 1 80 ? 8.507 8.095 -4.441 1.00 98.19 80 ASP A C 1
ATOM 625 O O . ASP A 1 80 ? 9.212 7.965 -5.434 1.00 98.19 80 ASP A O 1
ATOM 629 N N . SER A 1 81 ? 8.977 8.650 -3.319 1.00 98.06 81 SER A N 1
ATOM 630 C CA . SER A 1 81 ? 10.324 9.238 -3.224 1.00 98.06 81 SER A CA 1
ATOM 631 C C . SER A 1 81 ? 11.475 8.234 -3.372 1.00 98.06 81 SER A C 1
ATOM 633 O O . SER A 1 81 ? 12.594 8.630 -3.681 1.00 98.06 81 SER A O 1
ATOM 635 N N . GLN A 1 82 ? 11.228 6.943 -3.128 1.00 98.25 82 GLN A N 1
ATOM 636 C CA . GLN A 1 82 ? 12.238 5.881 -3.240 1.00 98.25 82 GLN A CA 1
ATOM 637 C C . GLN A 1 82 ? 12.179 5.124 -4.567 1.00 98.25 82 GLN A C 1
ATOM 639 O O . GLN A 1 82 ? 13.149 4.464 -4.934 1.00 98.25 82 GLN A O 1
ATOM 644 N N . CYS A 1 83 ? 11.028 5.130 -5.241 1.00 98.31 83 CYS A N 1
ATOM 645 C CA . CYS A 1 83 ? 10.760 4.255 -6.379 1.00 98.31 83 CYS A CA 1
ATOM 646 C C . CYS A 1 83 ? 10.380 5.006 -7.664 1.00 98.31 83 CYS A C 1
ATOM 648 O O . CYS A 1 83 ? 10.118 4.349 -8.677 1.00 98.31 83 CYS A O 1
ATOM 650 N N . ILE A 1 84 ? 10.330 6.337 -7.629 1.00 97.44 84 ILE A N 1
ATOM 651 C CA . ILE A 1 84 ? 10.076 7.201 -8.779 1.00 97.44 84 ILE A CA 1
ATOM 652 C C . ILE A 1 84 ? 11.176 8.257 -8.818 1.00 97.44 84 ILE A C 1
ATOM 654 O O . ILE A 1 84 ? 11.476 8.887 -7.807 1.00 97.44 84 ILE A O 1
ATOM 658 N N . GLU A 1 85 ? 11.768 8.447 -9.990 1.00 97.44 85 GLU A N 1
ATOM 659 C CA . GLU A 1 85 ? 12.663 9.566 -10.265 1.00 97.44 85 GLU A CA 1
ATOM 660 C C . GLU A 1 85 ? 12.070 10.420 -11.381 1.00 97.44 85 GLU A C 1
ATOM 662 O O . GLU A 1 85 ? 11.673 9.901 -12.423 1.00 97.44 85 GLU A O 1
ATOM 667 N N . GLU A 1 86 ? 12.036 11.729 -11.167 1.00 95.88 86 GLU A N 1
ATOM 668 C CA . GLU A 1 86 ? 11.667 12.716 -12.180 1.00 95.88 86 GLU A CA 1
ATOM 669 C C . GLU A 1 86 ? 12.956 13.375 -12.686 1.00 95.88 86 GLU A C 1
ATOM 671 O O . GLU A 1 86 ? 13.784 13.822 -11.884 1.00 95.88 86 GLU A O 1
ATOM 676 N N . ARG A 1 87 ? 13.169 13.383 -14.005 1.00 94.12 87 ARG A N 1
ATOM 677 C CA . ARG A 1 87 ? 14.357 13.960 -14.652 1.00 94.12 87 ARG A CA 1
ATOM 678 C C . ARG A 1 87 ? 13.921 14.735 -15.888 1.00 94.12 87 ARG A C 1
ATOM 680 O O . ARG A 1 87 ? 13.517 14.122 -16.868 1.00 94.12 87 ARG A O 1
ATOM 687 N N . ASP A 1 88 ? 14.021 16.060 -15.843 1.00 92.19 88 ASP A N 1
ATOM 688 C CA . ASP A 1 88 ? 13.522 16.942 -16.903 1.00 92.19 88 ASP A CA 1
ATOM 689 C C . ASP A 1 88 ? 12.061 16.594 -17.277 1.00 92.19 88 ASP A C 1
ATOM 691 O O . ASP A 1 88 ? 11.179 16.708 -16.426 1.00 92.19 88 ASP A O 1
ATOM 695 N N . ASP A 1 89 ? 11.815 16.122 -18.505 1.00 93.94 89 ASP A N 1
ATOM 696 C CA . ASP A 1 89 ? 10.496 15.708 -19.012 1.00 93.94 89 ASP A CA 1
ATOM 697 C C . ASP A 1 89 ? 10.240 14.182 -18.902 1.00 93.94 89 ASP A C 1
ATOM 699 O O . ASP A 1 89 ? 9.273 13.660 -19.464 1.00 93.94 89 ASP A O 1
ATOM 703 N N . GLU A 1 90 ? 11.099 13.438 -18.196 1.00 94.38 90 GLU A N 1
ATOM 704 C CA . GLU A 1 90 ? 11.018 11.982 -18.033 1.00 94.38 90 GLU A CA 1
ATOM 705 C C . GLU A 1 90 ? 10.628 11.560 -16.606 1.00 94.38 90 GLU A C 1
ATOM 707 O O . GLU A 1 90 ? 11.057 12.142 -15.607 1.00 94.38 90 GLU A O 1
ATOM 712 N N . ILE A 1 91 ? 9.860 10.467 -16.509 1.00 94.38 91 ILE A N 1
ATOM 713 C CA . ILE A 1 91 ? 9.558 9.772 -15.250 1.00 94.38 91 ILE A CA 1
ATOM 714 C C . ILE A 1 91 ? 10.137 8.361 -15.323 1.00 94.38 91 ILE A C 1
ATOM 716 O O . ILE A 1 91 ? 9.701 7.531 -16.125 1.00 94.38 91 ILE A O 1
ATOM 720 N N . VAL A 1 92 ? 11.084 8.061 -14.439 1.00 94.50 92 VAL A N 1
ATOM 721 C CA . VAL A 1 92 ? 11.686 6.735 -14.295 1.00 94.50 92 VAL A CA 1
ATOM 722 C C . VAL A 1 92 ? 10.968 5.978 -13.184 1.00 94.50 92 VAL A C 1
ATOM 724 O O . VAL A 1 92 ? 10.968 6.378 -12.019 1.00 94.50 92 VAL A O 1
ATOM 727 N N . LEU A 1 93 ? 10.355 4.851 -13.547 1.00 94.75 93 LEU A N 1
ATOM 728 C CA . LEU A 1 93 ? 9.617 3.993 -12.623 1.00 94.75 93 LEU A CA 1
ATOM 729 C C . LEU A 1 93 ? 10.418 2.738 -12.271 1.00 94.75 93 LEU A C 1
ATOM 731 O O . LEU A 1 93 ? 10.576 1.827 -13.086 1.00 94.75 93 LEU A O 1
ATOM 735 N N . PHE A 1 94 ? 10.831 2.618 -11.011 1.00 96.75 94 PHE A N 1
ATOM 736 C CA . PHE A 1 94 ? 11.467 1.404 -10.504 1.00 96.75 94 PHE A CA 1
ATOM 737 C C . PHE A 1 94 ? 10.405 0.379 -10.086 1.00 96.75 94 PHE A C 1
ATOM 739 O O . PHE A 1 94 ? 10.077 0.228 -8.906 1.00 96.75 94 PHE A O 1
ATOM 746 N N . VAL A 1 95 ? 9.853 -0.357 -11.055 1.00 96.19 95 VAL A N 1
ATOM 747 C CA . VAL A 1 95 ? 8.720 -1.282 -10.833 1.00 96.19 95 VAL A CA 1
ATOM 748 C C . VAL A 1 95 ? 8.986 -2.337 -9.747 1.00 96.19 95 VAL A C 1
ATOM 750 O O . VAL A 1 95 ? 8.126 -2.589 -8.906 1.00 96.19 95 VAL A O 1
ATOM 753 N N . ASN A 1 96 ? 10.208 -2.877 -9.671 1.00 96.31 96 ASN A N 1
ATOM 754 C CA . ASN A 1 96 ? 10.619 -3.804 -8.608 1.00 96.31 96 ASN A CA 1
ATOM 755 C C . ASN A 1 96 ? 10.587 -3.156 -7.213 1.00 96.31 96 ASN A C 1
ATOM 757 O O . ASN A 1 96 ? 10.180 -3.794 -6.241 1.00 96.31 96 ASN A O 1
ATOM 761 N N . CYS A 1 97 ? 11.009 -1.891 -7.109 1.00 98.38 97 CYS A N 1
ATOM 762 C CA . CYS A 1 97 ? 10.945 -1.129 -5.863 1.00 98.38 97 CYS A CA 1
ATOM 763 C C . CYS A 1 97 ? 9.487 -0.958 -5.429 1.00 98.38 97 CYS A C 1
ATOM 765 O O . CYS A 1 97 ? 9.144 -1.297 -4.294 1.00 98.38 97 CYS A O 1
ATOM 767 N N . ARG A 1 98 ? 8.613 -0.524 -6.350 1.00 98.12 98 ARG A N 1
ATOM 768 C CA . ARG A 1 98 ? 7.185 -0.339 -6.059 1.00 98.12 98 ARG A CA 1
ATOM 769 C C . ARG A 1 98 ? 6.512 -1.638 -5.635 1.00 98.12 98 ARG A C 1
ATOM 771 O O . ARG A 1 98 ? 5.800 -1.634 -4.632 1.00 98.12 98 ARG A O 1
ATOM 778 N N . LEU A 1 99 ? 6.764 -2.739 -6.347 1.00 98.50 99 LEU A N 1
ATOM 779 C CA . LEU A 1 99 ? 6.233 -4.058 -6.004 1.00 98.50 99 LEU A CA 1
ATOM 780 C C . LEU A 1 99 ? 6.639 -4.460 -4.584 1.00 98.50 99 LEU A C 1
ATOM 782 O O . LEU A 1 99 ? 5.774 -4.733 -3.754 1.00 98.50 99 LEU A O 1
ATOM 786 N N . ARG A 1 100 ? 7.941 -4.429 -4.276 1.00 98.56 100 ARG A N 1
ATOM 787 C CA . ARG A 1 100 ? 8.455 -4.803 -2.954 1.00 98.56 100 ARG A CA 1
ATOM 788 C C . ARG A 1 100 ? 7.836 -3.957 -1.839 1.00 98.56 100 ARG A C 1
ATOM 790 O O . ARG A 1 100 ? 7.302 -4.515 -0.886 1.00 98.56 100 ARG A O 1
ATOM 797 N N . LYS A 1 101 ? 7.843 -2.627 -1.981 1.00 98.75 101 LYS A N 1
ATOM 798 C CA . LYS A 1 101 ? 7.264 -1.704 -0.988 1.00 98.75 101 LYS A CA 1
ATOM 799 C C . LYS A 1 101 ? 5.767 -1.923 -0.774 1.00 98.75 101 LYS A C 1
ATOM 801 O O . LYS A 1 101 ? 5.279 -1.766 0.340 1.00 98.75 101 LYS A O 1
ATOM 806 N N . THR A 1 102 ? 5.047 -2.292 -1.828 1.00 98.75 102 THR A N 1
ATOM 807 C CA . THR A 1 102 ? 3.603 -2.569 -1.782 1.00 98.75 102 THR A CA 1
ATOM 808 C C . THR A 1 102 ? 3.308 -3.885 -1.072 1.00 98.75 102 THR A C 1
ATOM 810 O O . THR A 1 102 ? 2.413 -3.936 -0.229 1.00 98.75 102 THR A O 1
ATOM 813 N N . VAL A 1 103 ? 4.094 -4.932 -1.333 1.00 98.81 103 VAL A N 1
ATOM 814 C CA . VAL A 1 103 ? 3.985 -6.214 -0.619 1.00 98.81 103 VAL A CA 1
ATOM 815 C C . VAL A 1 103 ? 4.343 -6.050 0.861 1.00 98.81 103 VAL A C 1
ATOM 817 O O . VAL A 1 103 ? 3.585 -6.499 1.717 1.00 98.81 103 VAL A O 1
ATOM 820 N N . GLU A 1 104 ? 5.441 -5.356 1.180 1.00 98.75 104 GLU A N 1
ATOM 821 C CA . GLU A 1 104 ? 5.844 -5.046 2.563 1.00 98.75 104 GLU A CA 1
ATOM 822 C C . GLU A 1 104 ? 4.711 -4.339 3.326 1.00 98.75 104 GLU A C 1
ATOM 824 O O . GLU A 1 104 ? 4.330 -4.758 4.421 1.00 98.75 104 GLU A O 1
ATOM 829 N N . GLN A 1 105 ? 4.106 -3.319 2.715 1.00 98.75 105 GLN A N 1
ATOM 830 C CA . GLN A 1 105 ? 3.003 -2.586 3.329 1.00 98.75 105 GLN A CA 1
ATOM 831 C C . GLN A 1 105 ? 1.730 -3.425 3.464 1.00 98.75 105 GLN A C 1
ATOM 833 O O . GLN A 1 105 ? 1.022 -3.321 4.468 1.00 98.75 105 GLN A O 1
ATOM 838 N N . THR A 1 106 ? 1.441 -4.281 2.484 1.00 98.88 106 THR A N 1
ATOM 839 C CA . THR A 1 106 ? 0.312 -5.219 2.550 1.00 98.88 106 THR A CA 1
ATOM 840 C C . THR A 1 106 ? 0.470 -6.165 3.735 1.00 98.88 106 THR A C 1
ATOM 842 O O . THR A 1 106 ? -0.480 -6.344 4.498 1.00 98.88 10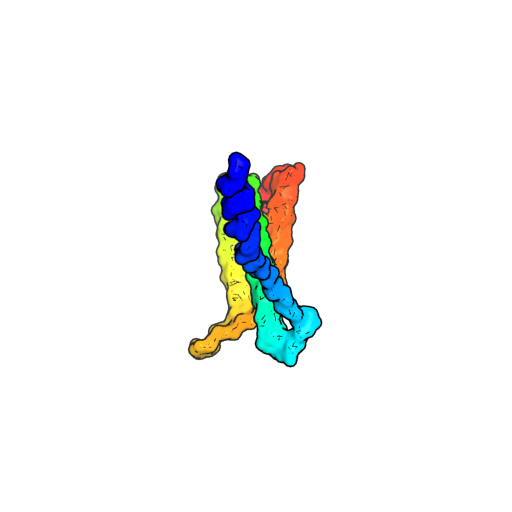6 THR A O 1
ATOM 845 N N . ASN A 1 107 ? 1.674 -6.705 3.942 1.00 98.75 107 ASN A N 1
ATOM 846 C CA 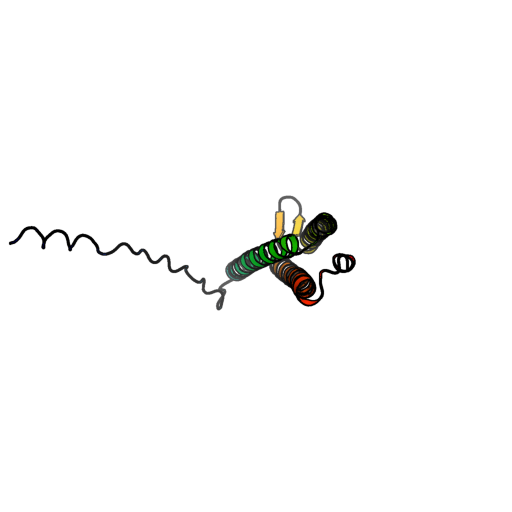. ASN A 1 107 ? 1.976 -7.579 5.074 1.00 98.75 107 ASN A CA 1
ATOM 847 C C . ASN A 1 107 ? 1.780 -6.850 6.410 1.00 98.75 107 ASN A C 1
ATOM 849 O O . ASN A 1 107 ? 1.092 -7.368 7.286 1.00 98.75 107 ASN A O 1
ATOM 853 N N . PHE A 1 108 ? 2.272 -5.611 6.537 1.00 98.69 108 PHE A N 1
ATOM 854 C CA . PHE A 1 108 ? 2.028 -4.780 7.722 1.00 98.69 108 PHE A CA 1
ATOM 855 C C . PHE A 1 108 ? 0.527 -4.621 8.023 1.00 98.69 108 PHE A C 1
ATOM 857 O O . PHE A 1 108 ? 0.083 -4.829 9.155 1.00 98.69 108 PHE A O 1
ATOM 864 N N . LEU A 1 109 ? -0.284 -4.291 7.010 1.00 98.81 109 LEU A N 1
ATOM 865 C CA . LEU A 1 109 ? -1.731 -4.116 7.180 1.00 98.81 109 LEU A CA 1
ATOM 866 C C . LEU A 1 109 ? -2.418 -5.421 7.596 1.00 98.81 109 LEU A C 1
ATOM 868 O O . LEU A 1 109 ? -3.305 -5.412 8.452 1.00 98.81 109 LEU A O 1
ATOM 872 N N . GLN A 1 110 ? -2.006 -6.545 7.009 1.00 98.75 110 GLN A N 1
ATOM 873 C CA . GLN A 1 110 ? -2.531 -7.865 7.346 1.00 98.75 110 GLN A CA 1
ATOM 874 C C . GLN A 1 110 ? -2.146 -8.297 8.764 1.00 98.75 110 GLN A C 1
ATOM 876 O O . GLN A 1 110 ? -2.978 -8.874 9.465 1.00 98.75 110 GLN A O 1
ATOM 881 N N . ASP A 1 111 ? -0.936 -7.982 9.218 1.00 98.50 111 ASP A N 1
ATOM 882 C CA . ASP A 1 111 ? -0.485 -8.272 10.579 1.00 98.50 111 ASP A CA 1
ATOM 883 C C . ASP A 1 111 ? -1.278 -7.470 11.615 1.00 98.50 111 ASP A C 1
ATOM 885 O O . ASP A 1 111 ? -1.771 -8.041 12.592 1.00 98.50 111 ASP A O 1
ATOM 889 N N . ARG A 1 112 ? -1.500 -6.174 11.363 1.00 98.38 112 ARG A N 1
ATOM 890 C CA . ARG A 1 112 ? -2.369 -5.331 12.201 1.00 98.38 112 ARG A CA 1
ATOM 891 C C . ARG A 1 112 ? -3.821 -5.810 12.186 1.00 98.38 112 ARG A C 1
ATOM 893 O O . ARG A 1 112 ? -4.489 -5.808 13.218 1.00 98.38 112 ARG A O 1
ATOM 900 N N . LEU A 1 113 ? -4.318 -6.285 11.044 1.00 98.56 113 LEU A N 1
ATOM 901 C CA . LEU A 1 113 ? -5.656 -6.874 10.952 1.00 98.56 113 LEU A CA 1
ATOM 902 C C . LEU A 1 113 ? -5.763 -8.183 11.746 1.00 98.56 113 LEU A C 1
ATOM 904 O O . LEU A 1 113 ? -6.786 -8.418 12.392 1.00 98.56 113 LEU A O 1
ATOM 908 N N . ARG A 1 114 ? -4.732 -9.036 11.704 1.00 98.50 114 ARG A N 1
ATOM 909 C CA . ARG A 1 114 ? -4.678 -10.289 12.470 1.00 98.50 114 ARG A CA 1
ATOM 910 C C . ARG A 1 114 ? -4.716 -10.007 13.967 1.00 98.50 114 ARG A C 1
ATOM 912 O O . ARG A 1 114 ? -5.543 -10.591 14.655 1.00 98.50 114 ARG A O 1
ATOM 919 N N . GLU A 1 115 ? -3.898 -9.065 14.427 1.00 98.00 115 GLU A N 1
ATOM 920 C CA . GLU A 1 115 ? -3.865 -8.587 15.814 1.00 98.00 115 GLU A CA 1
ATOM 921 C C . GLU A 1 115 ? -5.238 -8.072 16.276 1.00 98.00 115 GLU A C 1
ATOM 923 O O . GLU A 1 115 ? -5.771 -8.541 17.284 1.00 98.00 115 GLU A O 1
ATOM 928 N N . CYS A 1 116 ? -5.861 -7.187 15.487 1.00 97.69 116 CYS A N 1
ATOM 929 C CA . CYS A 1 116 ? -7.213 -6.690 15.740 1.00 97.69 116 CYS A CA 1
ATOM 930 C C . CYS A 1 116 ? -8.234 -7.817 15.938 1.00 97.69 116 CYS A C 1
ATOM 932 O O . CYS A 1 116 ? -9.088 -7.731 16.819 1.00 97.69 116 CYS A O 1
ATOM 934 N N . LYS A 1 117 ? -8.152 -8.870 15.115 1.00 97.38 117 LYS A N 1
ATOM 935 C CA . LYS A 1 117 ? -9.073 -10.013 15.154 1.00 97.38 117 LYS A CA 1
ATOM 936 C C . LYS A 1 117 ? -8.776 -11.002 16.282 1.00 97.38 117 LYS A C 1
ATOM 938 O O . LYS A 1 117 ? -9.692 -11.708 16.687 1.00 97.38 117 LYS A O 1
ATOM 943 N N . SER A 1 118 ? -7.534 -11.090 16.758 1.00 97.31 118 SER A N 1
ATOM 944 C CA . SER A 1 118 ? -7.132 -12.074 17.769 1.00 97.31 118 SER A CA 1
ATOM 945 C C . SER A 1 118 ? -7.236 -11.547 19.193 1.00 97.31 118 SER A C 1
ATOM 947 O O . SER A 1 118 ? -7.840 -12.183 20.047 1.00 97.31 118 SER A O 1
ATOM 949 N N . THR A 1 119 ? -6.626 -10.396 19.462 1.00 96.06 119 THR A N 1
ATOM 950 C CA . THR A 1 119 ? -6.410 -9.885 20.827 1.00 96.06 119 THR A CA 1
ATOM 951 C C . THR A 1 119 ? -7.076 -8.533 21.056 1.00 96.06 119 THR A C 1
ATOM 953 O O . THR A 1 119 ? -6.920 -7.940 22.120 1.00 96.06 119 THR A O 1
ATOM 956 N N . GLY A 1 120 ? -7.799 -8.034 20.053 1.00 96.06 120 GLY A N 1
ATOM 957 C CA . GLY A 1 120 ? -8.212 -6.641 19.971 1.00 96.06 120 GLY A CA 1
ATOM 958 C C . GLY A 1 120 ? -7.117 -5.763 19.365 1.00 96.06 120 GLY A C 1
ATOM 959 O O . GLY A 1 120 ? -5.928 -6.081 19.413 1.00 96.06 120 GLY A O 1
ATOM 960 N N . CYS A 1 121 ? -7.542 -4.656 18.757 1.00 97.12 121 CYS A N 1
ATOM 961 C CA . CYS A 1 121 ? -6.640 -3.726 18.087 1.00 97.12 121 CYS A CA 1
ATOM 962 C C . CYS A 1 121 ? -5.727 -3.009 19.087 1.00 97.12 121 CYS A C 1
ATOM 964 O O . CYS A 1 121 ? -6.204 -2.533 20.118 1.00 97.12 121 CYS A O 1
ATOM 966 N N . GLN A 1 122 ? -4.453 -2.837 18.730 1.00 96.38 122 GLN A N 1
ATOM 967 C CA . GLN A 1 122 ? -3.450 -2.067 19.466 1.00 96.38 122 GLN A CA 1
ATOM 968 C C . GLN A 1 122 ? -3.039 -0.841 18.630 1.00 96.38 122 GLN A C 1
ATOM 970 O O . GLN A 1 122 ? -2.062 -0.886 17.880 1.00 96.38 122 GLN A O 1
ATOM 975 N N . PRO A 1 123 ? -3.768 0.291 18.730 1.00 94.25 123 PRO A N 1
ATOM 976 C CA . PRO A 1 123 ? -3.540 1.457 17.875 1.00 94.25 123 PRO A CA 1
ATOM 977 C C . PRO A 1 123 ? -2.131 2.046 17.931 1.00 94.25 123 PRO A C 1
ATOM 979 O O . PRO A 1 123 ? -1.715 2.682 16.966 1.00 94.25 123 PRO A O 1
ATOM 982 N N . SER A 1 124 ? -1.403 1.842 19.034 1.00 94.94 124 SER A N 1
ATOM 983 C CA . SER A 1 124 ? -0.013 2.287 19.176 1.00 94.94 124 SER A CA 1
ATOM 984 C C . SER A 1 124 ? 0.911 1.669 18.127 1.00 94.94 124 SER A C 1
ATOM 986 O O . SER A 1 124 ? 1.872 2.312 17.738 1.00 94.94 124 SER A O 1
ATOM 988 N N . ARG A 1 125 ? 0.586 0.472 17.621 1.00 95.88 125 ARG A N 1
ATOM 989 C CA . ARG A 1 125 ? 1.398 -0.251 16.634 1.00 95.88 125 ARG A CA 1
ATOM 990 C C . ARG A 1 125 ? 1.154 0.150 15.182 1.00 95.88 125 ARG A C 1
ATOM 992 O O . ARG A 1 125 ? 1.695 -0.464 14.260 1.00 95.88 125 ARG A O 1
ATOM 999 N N . LEU A 1 126 ? 0.272 1.125 14.949 1.00 96.69 126 LEU A N 1
ATOM 1000 C CA . LEU A 1 126 ? 0.023 1.660 13.610 1.00 96.69 126 LEU A CA 1
ATOM 1001 C C . LEU A 1 126 ? 1.167 2.558 13.128 1.00 96.69 126 LEU A C 1
ATOM 1003 O O . LEU A 1 126 ? 1.233 2.835 11.939 1.00 96.69 126 LEU A O 1
ATOM 1007 N N . THR A 1 127 ? 2.024 3.017 14.036 1.00 92.19 127 THR A N 1
ATOM 1008 C CA . THR A 1 127 ? 3.133 3.942 13.768 1.00 92.19 127 THR A CA 1
ATOM 1009 C C . THR A 1 127 ? 4.498 3.327 14.079 1.00 92.19 127 THR A C 1
ATOM 1011 O O . THR A 1 127 ? 5.466 4.073 14.193 1.00 92.19 127 THR A O 1
ATOM 1014 N N . ASP A 1 128 ? 4.542 2.007 14.281 1.00 77.06 128 ASP A N 1
ATOM 1015 C CA . ASP A 1 128 ? 5.780 1.240 14.475 1.00 77.06 128 ASP A CA 1
ATOM 1016 C C . ASP A 1 128 ? 6.608 1.170 13.182 1.00 77.06 128 ASP A C 1
ATOM 1018 O O . ASP A 1 128 ? 5.992 1.125 12.088 1.00 77.06 128 ASP A O 1
#

Radius of gyration: 23.15 Å; chains: 1; bounding box: 61×48×56 Å

Foldseek 3Di:
DPDVVVVPPPPDDDPPPPPPPPDCCVDQPDPVSVLVSLLVLLVVLLVLLVVLLVLLLVLDDPVLNVVLVVLVVVLVVVLCVVAWDDDDPDIDGNSVSSNVSSNVNSVLSVVQSVCCVPVRGDSVSSND